Protein AF-A0AAD3DBN9-F1 (afdb_monomer)

Mean predicted aligned error: 10.02 Å

Secondary structure (DSSP, 8-state):
-HHHHHHHHHHHHHHHHHHHHHHHHHHHHHHTHHHHTT-HHHHHHHHHHHHHHHHHHHHHHHTTT--TTSTT---THHHHHHHHHHHHHHHHHHHHHHHT--STT----TTSS--

pLDDT: mean 80.44, std 13.39, range [48.56, 94.94]

Nearest PDB structures (foldseek):
  3mq1-assembly1_A  TM=5.884E-01  e=2.134E+00  Dermatophagoides pteronyssinus
  9had-assembly1_A  TM=4.163E-01  e=9.178E-01  Dermatophagoides farinae
  9had-assembly2_B  TM=4.309E-01  e=1.361E+00  Dermatophagoides farinae
  5yny-assembly1_A  TM=4.544E-01  e=2.673E+00  Dermatophagoides farinae

Foldseek 3Di:
DVVLVVLVVVLVVLLVVLVVLVVVVVVVCVVCPNQVPVNLVVSLVVLVVSLVVLLVSLVCLVPVSDPPVDPPDDSCVSVVSNVVSVVSNVSSVVSVVVVPPDPPPPCPPPPDPPD

Radius of gyration: 21.96 Å; Cα contacts (8 Å, |Δi|>4): 95; chains: 1; bounding box: 62×22×68 Å

Solvent-accessible surface area (backbone atoms only — not comparable to full-atom values): 6407 Å² total; per-residue (Å²): 116,70,65,56,52,52,45,50,50,52,35,49,50,53,51,49,53,51,52,50,51,52,51,51,50,53,51,51,34,54,71,43,59,68,64,21,68,90,42,37,70,59,37,23,55,49,22,58,52,52,12,56,55,34,29,51,52,11,50,40,37,59,56,84,46,45,56,79,89,38,90,89,65,79,66,60,62,17,58,53,33,30,53,52,13,52,52,33,37,54,51,17,52,53,33,49,58,64,69,66,55,71,90,78,84,71,80,73,78,93,73,81,89,81,127

Organism: NCBI:txid426638

Sequence (115 aa):
MGECLDEVNRYNAFVGVSVALTIVVILFARIRHNDFANDPVRGRMFYFIMGPIKILIGILLLTVLHPGDCAMFQGFYGYIAILIGIVWIRRGTRLTSVYNQPAEANTVPMSAEMA

Structure (mmCIF, N/CA/C/O backbone):
data_AF-A0AAD3DBN9-F1
#
_entry.id   AF-A0AAD3DBN9-F1
#
loop_
_atom_site.group_PDB
_atom_site.id
_atom_site.type_symbol
_atom_site.label_atom_id
_atom_site.label_alt_id
_atom_site.label_comp_id
_atom_site.label_asym_id
_atom_site.label_entity_id
_atom_site.label_seq_id
_atom_site.pdbx_PDB_ins_code
_atom_site.Cartn_x
_atom_site.Cartn_y
_atom_site.Cartn_z
_atom_site.occupancy
_atom_site.B_iso_or_equiv
_atom_site.auth_seq_id
_atom_site.auth_comp_id
_atom_site.auth_asym_id
_atom_site.auth_atom_id
_atom_site.pdbx_PDB_model_num
ATOM 1 N N . MET A 1 1 ? 19.180 0.774 -24.976 1.00 56.94 1 MET A N 1
ATOM 2 C CA . MET A 1 1 ? 19.114 -0.235 -23.888 1.00 56.94 1 MET A CA 1
ATOM 3 C C . MET A 1 1 ? 19.259 0.367 -22.490 1.00 56.94 1 MET A C 1
ATOM 5 O O . MET A 1 1 ? 18.641 -0.173 -21.587 1.00 56.94 1 MET A O 1
ATOM 9 N N . GLY A 1 2 ? 20.026 1.450 -22.285 1.00 65.94 2 GLY A N 1
ATOM 10 C CA . GLY A 1 2 ? 20.194 2.059 -20.952 1.00 65.94 2 GLY A CA 1
ATOM 11 C C . GLY A 1 2 ? 18.923 2.678 -20.348 1.00 65.94 2 GLY A C 1
ATOM 12 O O . GLY A 1 2 ? 18.715 2.554 -19.150 1.00 65.94 2 GLY A O 1
ATOM 13 N N . GLU A 1 3 ? 18.046 3.267 -21.167 1.00 73.56 3 GLU A N 1
ATOM 14 C CA . GLU A 1 3 ? 16.816 3.931 -20.691 1.00 73.56 3 GLU A CA 1
ATOM 15 C C . GLU A 1 3 ? 15.785 2.938 -20.133 1.00 73.56 3 GLU A C 1
ATOM 17 O O . GLU A 1 3 ? 15.301 3.125 -19.022 1.00 73.56 3 GLU A O 1
ATOM 22 N N . CYS A 1 4 ? 15.562 1.807 -20.813 1.00 78.12 4 CYS A N 1
ATOM 23 C CA . CYS A 1 4 ? 14.710 0.734 -20.282 1.00 78.12 4 CYS A CA 1
ATOM 24 C C . CYS A 1 4 ? 15.227 0.153 -18.959 1.00 78.12 4 CYS A C 1
ATOM 26 O O . CYS A 1 4 ? 14.442 -0.227 -18.094 1.00 78.12 4 CYS A O 1
ATOM 28 N N . LEU A 1 5 ? 16.550 0.072 -18.790 1.00 82.12 5 LEU A N 1
ATOM 29 C CA . LEU A 1 5 ? 17.158 -0.382 -17.540 1.00 82.12 5 LEU A CA 1
ATOM 30 C C . LEU A 1 5 ? 16.886 0.600 -16.394 1.00 82.12 5 LEU A C 1
ATOM 32 O O . LEU A 1 5 ? 16.572 0.152 -15.294 1.00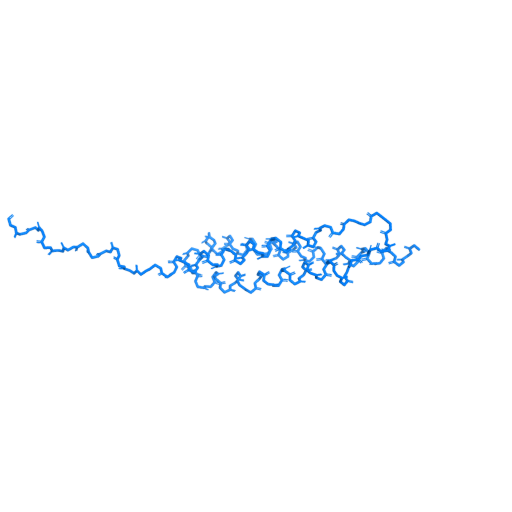 82.12 5 LEU A O 1
ATOM 36 N N . ASP A 1 6 ? 16.957 1.911 -16.644 1.00 84.75 6 ASP A N 1
ATOM 37 C CA . ASP A 1 6 ? 16.671 2.924 -15.621 1.00 84.75 6 ASP A CA 1
ATOM 38 C C . ASP A 1 6 ? 15.183 2.944 -15.233 1.00 84.75 6 ASP A C 1
ATOM 40 O O . ASP A 1 6 ? 14.852 2.953 -14.047 1.00 84.75 6 ASP A O 1
ATOM 44 N N . GLU A 1 7 ? 14.269 2.856 -16.203 1.00 82.81 7 GLU A N 1
ATOM 45 C CA . GLU A 1 7 ? 12.824 2.810 -15.936 1.00 82.81 7 GLU A CA 1
ATOM 46 C C . GLU A 1 7 ? 12.410 1.570 -15.138 1.00 82.81 7 GLU A C 1
ATOM 48 O O . GLU A 1 7 ? 11.692 1.676 -14.138 1.00 82.81 7 GLU A O 1
ATOM 53 N N . VAL A 1 8 ? 12.916 0.392 -15.517 1.00 84.31 8 VAL A N 1
ATOM 54 C CA . VAL A 1 8 ? 12.670 -0.853 -14.775 1.00 84.31 8 VAL A CA 1
ATOM 55 C C . VAL A 1 8 ? 13.269 -0.775 -13.370 1.00 84.31 8 VAL A C 1
ATOM 57 O O . VAL A 1 8 ? 12.645 -1.226 -12.407 1.00 84.31 8 VAL A O 1
ATOM 60 N N . ASN A 1 9 ? 14.451 -0.175 -13.212 1.00 87.06 9 ASN A N 1
ATOM 61 C CA . ASN A 1 9 ? 15.074 -0.029 -11.900 1.00 87.06 9 ASN A CA 1
ATOM 62 C C . ASN A 1 9 ? 14.283 0.932 -10.995 1.00 87.06 9 ASN A C 1
ATOM 64 O O . ASN A 1 9 ? 14.079 0.641 -9.814 1.00 87.06 9 ASN A O 1
ATOM 68 N N . ARG A 1 10 ? 13.749 2.028 -11.551 1.00 87.19 10 ARG A N 1
ATOM 69 C CA . ARG A 1 10 ? 12.822 2.924 -10.843 1.00 87.19 10 ARG A CA 1
ATOM 70 C C . ARG A 1 10 ? 11.551 2.192 -10.432 1.00 87.19 10 ARG A C 1
ATOM 72 O O . ARG A 1 10 ? 11.171 2.272 -9.265 1.00 87.19 10 ARG A O 1
ATOM 79 N N . TYR A 1 11 ? 10.928 1.436 -11.337 1.00 87.94 11 TYR A N 1
ATOM 80 C CA . TYR A 1 11 ? 9.767 0.615 -10.992 1.00 87.94 11 TYR A CA 1
ATOM 81 C C . TYR A 1 11 ? 10.082 -0.328 -9.825 1.00 87.94 11 TYR A C 1
ATOM 83 O O . TYR A 1 11 ? 9.376 -0.319 -8.816 1.00 87.94 11 TYR A O 1
ATOM 91 N N . ASN A 1 12 ? 11.186 -1.075 -9.910 1.00 87.06 12 ASN A N 1
ATOM 92 C CA . ASN A 1 12 ? 11.609 -2.017 -8.873 1.00 87.06 12 ASN A CA 1
ATOM 93 C C . ASN A 1 12 ? 11.887 -1.335 -7.528 1.00 87.06 12 ASN A C 1
ATOM 95 O O . ASN A 1 12 ? 11.536 -1.887 -6.484 1.00 87.06 12 ASN A O 1
ATOM 99 N N . ALA A 1 13 ? 12.449 -0.124 -7.525 1.00 90.19 13 ALA A N 1
ATOM 100 C CA . ALA A 1 13 ? 12.638 0.652 -6.304 1.00 90.19 13 ALA A CA 1
ATOM 101 C C . ALA A 1 13 ? 11.292 0.983 -5.633 1.00 90.19 13 ALA A C 1
ATOM 103 O O . ALA A 1 13 ? 11.125 0.761 -4.432 1.00 90.19 13 ALA A O 1
ATOM 104 N N . PHE A 1 14 ? 10.296 1.434 -6.403 1.00 89.38 14 PHE A N 1
ATOM 105 C CA . PHE A 1 14 ? 8.954 1.709 -5.878 1.00 89.38 14 PHE A CA 1
ATOM 106 C C . PHE A 1 14 ? 8.211 0.440 -5.447 1.00 89.38 14 PHE A C 1
ATOM 108 O O . PHE A 1 14 ? 7.504 0.457 -4.434 1.00 89.38 14 PHE A O 1
ATOM 115 N N . VAL A 1 15 ? 8.395 -0.680 -6.153 1.00 89.44 15 VAL A N 1
ATOM 116 C CA . VAL A 1 15 ? 7.927 -1.996 -5.696 1.00 89.44 15 VAL A CA 1
ATOM 117 C C . VAL A 1 15 ? 8.554 -2.331 -4.345 1.00 89.44 15 VAL A C 1
ATOM 119 O O . VAL A 1 15 ? 7.825 -2.675 -3.416 1.00 89.44 15 VAL A O 1
ATOM 122 N N . GLY A 1 16 ? 9.867 -2.150 -4.190 1.00 89.94 16 GLY A N 1
ATOM 123 C CA . GLY A 1 16 ? 10.586 -2.368 -2.934 1.00 89.94 16 GLY A CA 1
ATOM 124 C C . GLY A 1 16 ? 10.036 -1.526 -1.780 1.00 89.94 16 GLY A C 1
ATOM 125 O O . GLY A 1 16 ? 9.698 -2.070 -0.728 1.00 89.94 16 GLY A O 1
ATOM 126 N N . VAL A 1 17 ? 9.844 -0.219 -1.993 1.00 91.88 17 VAL A N 1
ATOM 127 C CA . VAL A 1 17 ? 9.217 0.688 -1.009 1.00 91.88 17 VAL A CA 1
ATOM 128 C C . VAL A 1 17 ? 7.806 0.223 -0.654 1.00 91.88 17 VAL A C 1
ATOM 130 O O . VAL A 1 17 ? 7.419 0.192 0.514 1.00 91.88 17 VAL A O 1
ATOM 133 N N . SER A 1 18 ? 7.033 -0.189 -1.656 1.00 91.88 18 SER A N 1
ATOM 134 C CA . SER A 1 18 ? 5.688 -0.708 -1.460 1.00 91.88 18 SER A CA 1
ATOM 135 C C . SER A 1 18 ? 5.707 -1.988 -0.612 1.00 91.88 18 SER A C 1
ATOM 137 O O . SER A 1 18 ? 4.939 -2.097 0.345 1.00 91.88 18 SER A O 1
ATOM 139 N N . VAL A 1 19 ? 6.589 -2.947 -0.893 1.00 92.38 19 VAL A N 1
ATOM 140 C CA . VAL A 1 19 ? 6.727 -4.175 -0.091 1.00 92.38 19 VAL A CA 1
ATOM 141 C C . VAL A 1 19 ? 7.140 -3.842 1.344 1.00 92.38 19 VAL A C 1
ATOM 143 O O . VAL A 1 19 ? 6.514 -4.336 2.283 1.00 92.38 19 VAL A O 1
ATOM 146 N N . ALA A 1 20 ? 8.117 -2.952 1.528 1.00 92.88 20 ALA A N 1
ATOM 147 C CA . ALA A 1 20 ? 8.550 -2.500 2.847 1.00 92.88 20 ALA A CA 1
ATOM 148 C C . ALA A 1 20 ? 7.389 -1.884 3.645 1.00 92.88 20 ALA A C 1
ATOM 150 O O . ALA A 1 20 ? 7.180 -2.246 4.802 1.00 92.88 20 ALA A O 1
ATOM 151 N N . LEU A 1 21 ? 6.563 -1.044 3.010 1.00 92.06 21 LEU A N 1
ATOM 152 C CA . LEU A 1 21 ? 5.353 -0.488 3.621 1.00 92.06 21 LEU A CA 1
ATOM 153 C C . LEU A 1 21 ? 4.397 -1.592 4.099 1.00 92.06 21 LEU A C 1
ATOM 155 O O . LEU A 1 21 ? 3.857 -1.506 5.200 1.00 92.06 21 LEU A O 1
ATOM 159 N N . THR A 1 22 ? 4.202 -2.648 3.301 1.00 92.69 22 THR A N 1
ATOM 160 C CA . THR A 1 22 ? 3.368 -3.794 3.699 1.00 92.69 22 THR A CA 1
ATOM 161 C C . THR A 1 22 ? 3.934 -4.494 4.932 1.00 92.69 22 THR A C 1
ATOM 163 O O . THR A 1 22 ? 3.181 -4.793 5.858 1.00 92.69 22 THR A O 1
ATOM 166 N N . ILE A 1 23 ? 5.246 -4.736 4.964 1.00 92.38 23 ILE A N 1
ATOM 167 C CA . ILE A 1 23 ? 5.913 -5.384 6.100 1.00 92.38 23 ILE A CA 1
ATOM 168 C C . ILE A 1 23 ? 5.758 -4.530 7.361 1.00 92.38 23 ILE A C 1
ATOM 170 O O . ILE A 1 23 ? 5.345 -5.049 8.396 1.00 92.38 23 ILE A O 1
ATOM 174 N N . VAL A 1 24 ? 6.010 -3.221 7.267 1.00 92.31 24 VAL A N 1
ATOM 175 C CA . VAL A 1 24 ? 5.863 -2.281 8.388 1.00 92.31 24 VAL A CA 1
ATOM 176 C C . VAL A 1 24 ? 4.435 -2.288 8.926 1.00 92.31 24 VAL A C 1
ATOM 178 O O . VAL A 1 24 ? 4.246 -2.381 10.136 1.00 92.31 24 VAL A O 1
ATOM 181 N N . VAL A 1 25 ? 3.425 -2.255 8.053 1.00 89.50 25 VAL A N 1
ATOM 182 C CA . VAL A 1 25 ? 2.013 -2.303 8.463 1.00 89.50 25 VAL A CA 1
ATOM 183 C C . VAL A 1 25 ? 1.680 -3.607 9.186 1.00 89.50 25 VAL A C 1
ATOM 185 O O . VAL A 1 25 ? 1.052 -3.571 10.241 1.00 89.50 25 VAL A O 1
ATOM 188 N N . ILE A 1 26 ? 2.129 -4.752 8.662 1.00 89.12 26 ILE A N 1
ATOM 189 C CA . ILE A 1 26 ? 1.891 -6.063 9.283 1.00 89.12 26 ILE A CA 1
ATOM 190 C C . ILE A 1 26 ? 2.579 -6.155 10.649 1.00 89.12 26 ILE A C 1
ATOM 192 O O . ILE A 1 26 ? 1.958 -6.601 11.615 1.00 89.12 26 ILE A O 1
ATOM 196 N N . LEU A 1 27 ? 3.844 -5.736 10.743 1.00 89.81 27 LEU A N 1
ATOM 197 C CA . LEU A 1 27 ? 4.589 -5.732 12.001 1.00 89.81 27 LEU A CA 1
ATOM 198 C C . LEU A 1 27 ? 3.928 -4.807 13.020 1.00 89.81 27 LEU A C 1
ATOM 200 O O . LEU A 1 27 ? 3.682 -5.226 14.148 1.00 89.81 27 LEU A O 1
ATOM 204 N N . PHE A 1 28 ? 3.569 -3.588 12.620 1.00 88.38 28 PHE A N 1
ATOM 205 C CA . PHE A 1 28 ? 2.921 -2.624 13.502 1.00 88.38 28 PHE A CA 1
ATOM 206 C C . PHE A 1 28 ? 1.569 -3.133 14.014 1.00 88.38 28 PHE A C 1
ATOM 208 O O . PHE A 1 28 ? 1.306 -3.067 15.214 1.00 88.38 28 PHE A O 1
ATOM 215 N N . ALA A 1 29 ? 0.742 -3.712 13.138 1.00 85.38 29 ALA A N 1
ATOM 216 C CA . ALA A 1 29 ? -0.542 -4.302 13.512 1.00 85.38 29 ALA A CA 1
ATOM 217 C C . ALA A 1 29 ? -0.392 -5.500 14.467 1.00 85.38 29 ALA A C 1
ATOM 219 O O . ALA A 1 29 ? -1.199 -5.668 15.383 1.00 85.38 29 ALA A O 1
ATOM 220 N N . ARG A 1 30 ? 0.653 -6.323 14.295 1.00 83.38 30 ARG A N 1
ATOM 221 C CA . ARG A 1 30 ? 0.952 -7.438 15.210 1.00 83.38 30 ARG A CA 1
ATOM 222 C C . ARG A 1 30 ? 1.464 -6.961 16.566 1.00 83.38 30 ARG A C 1
ATOM 224 O O . ARG A 1 30 ? 1.009 -7.470 17.586 1.00 83.38 30 ARG A O 1
ATOM 231 N N . ILE A 1 31 ? 2.375 -5.985 16.579 1.00 84.56 31 ILE A N 1
ATOM 232 C CA . ILE A 1 31 ? 2.933 -5.398 17.808 1.00 84.56 31 ILE A CA 1
ATOM 233 C C .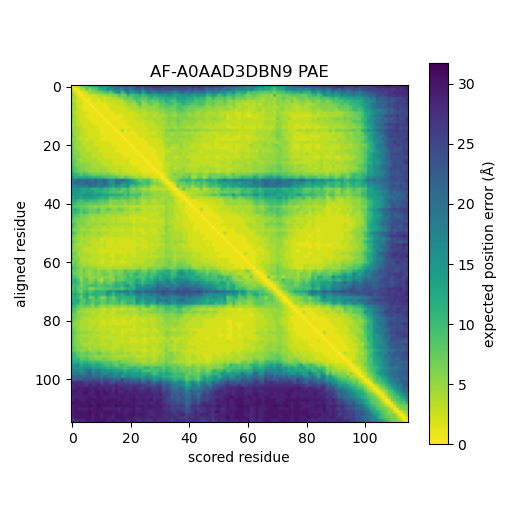 ILE A 1 31 ? 1.829 -4.703 18.616 1.00 84.56 31 ILE A C 1
ATOM 235 O O . ILE A 1 31 ? 1.801 -4.797 19.841 1.00 84.56 31 ILE A O 1
ATOM 239 N N . ARG A 1 32 ? 0.870 -4.050 17.949 1.00 77.50 32 ARG A N 1
ATOM 240 C CA . ARG A 1 32 ? -0.319 -3.454 18.576 1.00 77.50 32 ARG A CA 1
ATOM 241 C C . ARG A 1 32 ? -1.378 -4.508 18.925 1.00 77.50 32 ARG A C 1
ATOM 243 O O . ARG A 1 32 ? -2.496 -4.438 18.424 1.00 77.50 32 ARG A O 1
ATOM 250 N N . HIS A 1 33 ? -1.001 -5.452 19.797 1.00 64.19 33 HIS A N 1
ATOM 251 C CA . HIS A 1 33 ? -1.841 -6.495 20.406 1.00 64.19 33 HIS A CA 1
ATOM 252 C C . HIS A 1 33 ? -2.988 -6.961 19.498 1.00 64.19 33 HIS A C 1
ATOM 254 O O . HIS A 1 33 ? -4.148 -6.593 19.688 1.00 64.19 33 HIS A O 1
ATOM 260 N N . ASN A 1 34 ? -2.635 -7.800 18.523 1.00 69.12 34 ASN A N 1
ATOM 261 C CA . ASN A 1 34 ? -3.582 -8.549 17.703 1.00 69.12 34 ASN A CA 1
ATOM 262 C C . ASN A 1 34 ? -4.560 -7.662 16.908 1.00 69.12 34 ASN A C 1
ATOM 264 O O . ASN A 1 34 ? -5.776 -7.789 17.026 1.00 69.12 34 ASN A O 1
ATOM 268 N N . ASP A 1 35 ? -4.012 -6.781 16.066 1.00 70.19 35 ASP A N 1
ATOM 269 C CA . ASP A 1 35 ? -4.788 -5.974 15.117 1.00 70.19 35 ASP A CA 1
ATOM 270 C C . ASP A 1 35 ? -5.635 -4.870 15.785 1.00 70.19 35 ASP A C 1
ATOM 272 O O . ASP A 1 35 ? -6.757 -4.577 15.372 1.00 70.19 35 ASP A O 1
ATOM 276 N N . PHE A 1 36 ? -5.063 -4.219 16.807 1.00 79.06 36 PHE A N 1
ATOM 277 C CA . PHE A 1 36 ? -5.699 -3.147 17.581 1.00 79.06 36 PHE A CA 1
ATOM 278 C C . PHE A 1 36 ? -6.927 -3.595 18.386 1.00 79.06 36 PHE A C 1
ATOM 280 O O . PHE A 1 36 ? -7.833 -2.794 18.613 1.00 79.06 36 PHE A O 1
ATOM 287 N N . ALA A 1 37 ? -6.946 -4.841 18.871 1.00 74.88 37 ALA A N 1
ATOM 288 C CA . ALA A 1 37 ? -8.058 -5.381 19.660 1.00 74.88 37 ALA A CA 1
ATOM 289 C C . ALA A 1 37 ? -8.434 -4.501 20.872 1.00 74.88 37 ALA A C 1
ATOM 291 O O . ALA A 1 37 ? -9.610 -4.354 21.185 1.00 74.88 37 ALA A O 1
ATOM 292 N N . ASN A 1 38 ? -7.440 -3.867 21.504 1.00 77.38 38 ASN A N 1
ATOM 293 C CA . ASN A 1 38 ? -7.641 -2.993 22.665 1.00 77.38 38 ASN A CA 1
ATOM 294 C C . ASN A 1 38 ? -7.940 -1.525 22.297 1.00 77.38 38 ASN A C 1
ATOM 296 O O . ASN A 1 38 ? -8.394 -0.776 23.149 1.00 77.38 38 ASN A O 1
ATOM 300 N N . ASP A 1 39 ? -7.673 -1.106 21.053 1.00 81.50 39 ASP A N 1
ATOM 301 C CA . ASP A 1 39 ? -7.763 0.291 20.592 1.00 81.50 39 ASP A CA 1
ATOM 302 C C . ASP A 1 39 ? -8.368 0.360 19.161 1.00 81.50 39 ASP A C 1
ATOM 304 O O . ASP A 1 39 ? -7.720 0.837 18.215 1.00 81.50 39 ASP A O 1
ATOM 308 N N . PRO A 1 40 ? -9.623 -0.089 18.949 1.00 83.12 40 PRO A N 1
ATOM 309 C CA . PRO A 1 40 ? -10.208 -0.219 17.609 1.00 83.12 40 PRO A CA 1
ATOM 310 C C . PRO A 1 40 ? -10.316 1.120 16.863 1.00 83.12 40 PRO A C 1
ATOM 312 O O . PRO A 1 40 ? -10.209 1.160 15.636 1.00 83.12 40 PRO A O 1
ATOM 315 N N . VAL A 1 41 ? -10.458 2.240 17.584 1.00 84.44 41 VAL A N 1
ATOM 316 C CA . VAL A 1 41 ? -10.528 3.595 17.006 1.00 84.44 41 VAL A CA 1
ATOM 317 C C . VAL A 1 41 ? -9.217 3.981 16.315 1.00 84.44 41 VAL A C 1
ATOM 319 O O . VAL A 1 41 ? -9.234 4.500 15.194 1.00 84.44 41 VAL A O 1
ATOM 322 N N . ARG A 1 42 ? -8.074 3.693 16.952 1.00 85.00 42 ARG A N 1
ATOM 323 C CA . ARG A 1 42 ? -6.749 3.950 16.368 1.00 85.00 42 ARG A CA 1
ATOM 324 C C . ARG A 1 42 ? -6.472 3.010 15.203 1.00 85.00 42 ARG A C 1
ATOM 326 O O . ARG A 1 42 ? -5.985 3.471 14.174 1.00 85.00 42 ARG A O 1
ATOM 333 N N . GLY A 1 43 ? -6.831 1.731 15.337 1.00 85.38 43 GLY A N 1
ATOM 334 C CA . GLY A 1 43 ? -6.701 0.756 14.252 1.00 85.38 43 GLY A CA 1
ATOM 335 C C . GLY A 1 43 ? -7.500 1.156 13.014 1.00 85.38 43 GLY A C 1
ATOM 336 O O . GLY A 1 43 ? -6.982 1.123 11.899 1.00 85.38 43 GLY A O 1
ATOM 337 N N . ARG A 1 44 ? -8.730 1.644 13.208 1.00 86.62 44 ARG A N 1
ATOM 338 C CA . ARG A 1 44 ? -9.566 2.195 12.137 1.00 86.62 44 ARG A CA 1
ATOM 339 C C . ARG A 1 44 ? -8.873 3.347 11.408 1.00 86.62 44 ARG A C 1
ATOM 341 O O . ARG A 1 44 ? -8.742 3.284 10.189 1.00 86.62 44 ARG A O 1
ATOM 348 N N . MET A 1 45 ? -8.435 4.382 12.131 1.00 88.25 45 MET A N 1
ATOM 349 C CA . MET A 1 45 ? -7.741 5.528 11.524 1.00 88.25 45 MET A CA 1
ATOM 350 C C . MET A 1 45 ? -6.487 5.090 10.767 1.00 88.25 45 MET A C 1
ATOM 352 O O . MET A 1 45 ? -6.279 5.502 9.630 1.00 88.25 45 MET A O 1
ATOM 356 N N . PHE A 1 46 ? -5.692 4.205 11.365 1.00 91.00 46 PHE A N 1
ATOM 357 C CA . PHE A 1 46 ? -4.485 3.671 10.748 1.00 91.00 46 PHE A CA 1
ATOM 358 C C . PHE A 1 46 ? -4.781 2.979 9.411 1.00 91.00 46 PHE A C 1
ATOM 360 O O . PHE A 1 46 ? -4.185 3.327 8.393 1.00 91.00 46 PHE A O 1
ATOM 367 N N . TYR A 1 47 ? -5.748 2.061 9.374 1.00 91.88 47 TYR A N 1
ATOM 368 C CA . TYR A 1 47 ? -6.103 1.348 8.146 1.00 91.88 47 TYR A CA 1
ATOM 369 C C . TYR A 1 47 ? -6.742 2.243 7.076 1.00 91.88 47 TYR A C 1
ATOM 371 O O . TYR A 1 47 ? -6.476 2.047 5.889 1.00 91.88 47 TYR A O 1
ATOM 379 N N . PHE A 1 48 ? -7.530 3.248 7.472 1.00 90.88 48 PHE A N 1
ATOM 380 C CA . PHE A 1 48 ? -8.100 4.223 6.535 1.00 90.88 48 PHE A CA 1
ATOM 381 C C . PHE A 1 48 ? -7.082 5.208 5.968 1.00 90.88 48 PHE A C 1
ATOM 383 O O . PHE A 1 48 ? -7.330 5.749 4.899 1.00 90.88 48 PHE A O 1
ATOM 390 N N . ILE A 1 49 ? -5.952 5.436 6.636 1.00 92.62 49 ILE A N 1
ATOM 391 C CA . ILE A 1 49 ? -4.862 6.255 6.091 1.00 92.62 49 ILE A CA 1
ATOM 392 C C . ILE A 1 49 ? -3.952 5.390 5.212 1.00 92.62 49 ILE A C 1
ATOM 394 O O . ILE A 1 49 ? -3.674 5.735 4.064 1.00 92.62 49 ILE A O 1
ATOM 398 N N . MET A 1 50 ? -3.527 4.226 5.712 1.00 92.81 50 MET A N 1
ATOM 399 C CA . MET A 1 50 ? -2.567 3.367 5.010 1.00 92.81 50 MET A CA 1
ATOM 400 C C . MET A 1 50 ? -3.164 2.694 3.768 1.00 92.81 50 MET A C 1
ATOM 402 O O . MET A 1 50 ? -2.459 2.504 2.778 1.00 92.81 50 MET A O 1
ATOM 406 N N . GLY A 1 51 ? -4.454 2.344 3.790 1.00 92.12 51 GLY A N 1
ATOM 4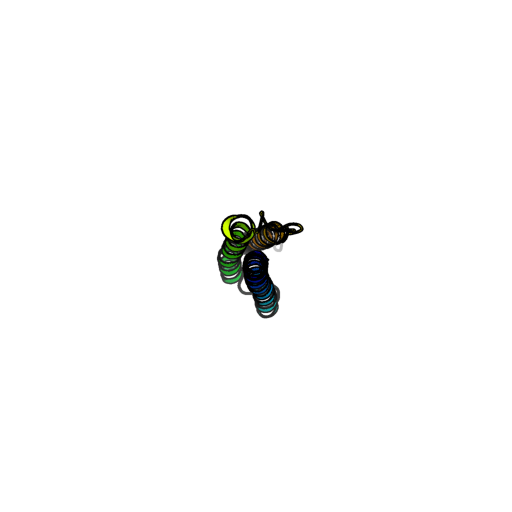07 C CA . GLY A 1 51 ? -5.156 1.720 2.664 1.00 92.12 51 GLY A CA 1
ATOM 408 C C . GLY A 1 51 ? -5.129 2.570 1.386 1.00 92.12 51 GLY A C 1
ATOM 409 O O . GLY A 1 51 ? -4.589 2.111 0.379 1.00 92.12 51 GLY A O 1
ATOM 410 N N . PRO A 1 52 ? -5.637 3.816 1.409 1.00 94.94 52 PRO A N 1
ATOM 411 C CA . PRO A 1 52 ? -5.580 4.730 0.270 1.00 94.94 52 PRO A CA 1
ATOM 412 C C . PRO A 1 52 ? -4.159 5.025 -0.205 1.00 94.94 52 PRO A C 1
ATOM 414 O O . PRO A 1 52 ? -3.923 5.004 -1.408 1.00 94.94 52 PRO A O 1
ATOM 417 N N . ILE A 1 53 ? -3.194 5.216 0.706 1.00 94.44 53 ILE A N 1
ATOM 418 C CA . ILE A 1 53 ? -1.779 5.400 0.334 1.00 94.44 53 ILE A CA 1
ATOM 419 C C . ILE A 1 53 ? -1.293 4.214 -0.506 1.00 94.44 53 ILE A C 1
ATOM 421 O O . ILE A 1 53 ? -0.671 4.391 -1.552 1.00 94.44 53 ILE A O 1
ATOM 425 N N . LYS A 1 54 ? -1.621 2.989 -0.087 1.00 93.94 54 LYS A N 1
ATOM 426 C CA . LYS A 1 54 ? -1.246 1.771 -0.806 1.00 93.94 54 LYS A CA 1
ATOM 427 C C . LYS A 1 54 ? -1.906 1.672 -2.185 1.00 93.94 54 LYS A C 1
ATOM 429 O O . LYS A 1 54 ? -1.243 1.274 -3.141 1.00 93.94 54 LYS A O 1
ATOM 434 N N . ILE A 1 55 ? -3.177 2.063 -2.292 1.00 93.38 55 ILE A N 1
ATOM 435 C CA . ILE A 1 55 ? -3.907 2.121 -3.568 1.00 93.38 55 ILE A CA 1
ATOM 436 C C . ILE A 1 55 ? -3.265 3.148 -4.504 1.00 93.38 55 ILE A C 1
ATOM 438 O O . ILE A 1 55 ? -3.012 2.823 -5.659 1.00 93.38 55 ILE A O 1
ATOM 442 N N . LEU A 1 56 ? -2.943 4.347 -4.008 1.00 94.19 56 LEU A N 1
ATOM 443 C CA . LEU A 1 56 ? -2.281 5.394 -4.790 1.00 94.19 56 LEU A CA 1
ATOM 444 C C . LEU A 1 56 ? -0.922 4.930 -5.321 1.00 94.19 56 LEU A C 1
ATOM 446 O O . LEU A 1 56 ? -0.633 5.129 -6.496 1.00 94.19 56 LEU A O 1
ATOM 450 N N . ILE A 1 57 ? -0.123 4.242 -4.498 1.00 92.56 57 ILE A N 1
ATOM 451 C CA . ILE A 1 57 ? 1.136 3.623 -4.946 1.00 92.56 57 ILE A CA 1
ATOM 452 C C . ILE A 1 57 ? 0.870 2.588 -6.049 1.00 92.56 57 ILE A C 1
ATOM 454 O O . ILE A 1 57 ? 1.589 2.549 -7.042 1.00 92.56 57 ILE A O 1
ATOM 458 N N . GLY A 1 58 ? -0.168 1.760 -5.904 1.00 90.81 58 GLY A N 1
ATOM 459 C CA . GLY A 1 58 ? -0.558 0.791 -6.929 1.00 90.81 58 GLY A CA 1
ATOM 460 C C . GLY A 1 58 ? -0.960 1.443 -8.256 1.00 90.81 58 GLY A C 1
ATOM 461 O O . GLY A 1 58 ? -0.499 1.005 -9.305 1.00 90.81 58 GLY A O 1
ATOM 462 N N . ILE A 1 59 ? -1.745 2.525 -8.217 1.00 91.69 59 ILE A N 1
ATOM 463 C CA . ILE A 1 59 ? -2.111 3.311 -9.407 1.00 91.69 59 ILE A CA 1
ATOM 464 C C . ILE A 1 59 ? -0.863 3.932 -10.041 1.00 91.69 59 ILE A C 1
ATOM 466 O O . ILE A 1 59 ? -0.701 3.862 -11.258 1.00 91.69 59 ILE A 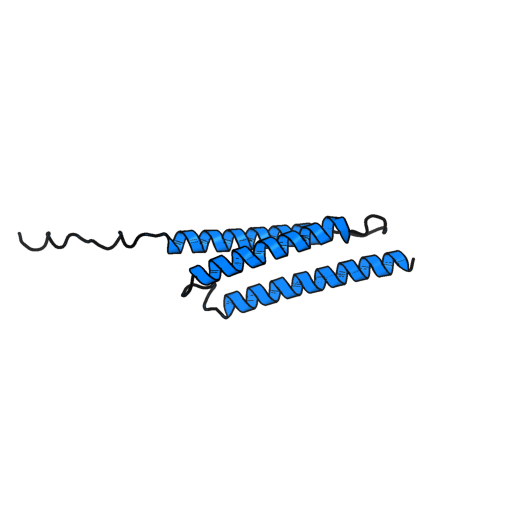O 1
ATOM 470 N N . LEU A 1 60 ? 0.046 4.484 -9.233 1.00 89.06 60 LEU A N 1
ATOM 471 C CA . LEU A 1 60 ? 1.300 5.074 -9.707 1.00 89.06 60 LEU A CA 1
ATOM 472 C C . LEU A 1 60 ? 2.163 4.048 -10.460 1.00 89.06 60 LEU A C 1
ATOM 474 O O . LEU A 1 60 ? 2.720 4.361 -11.509 1.00 89.06 60 LEU A O 1
ATOM 478 N N . LEU A 1 61 ? 2.217 2.810 -9.961 1.00 87.69 61 LEU A N 1
ATOM 479 C CA . LEU A 1 61 ? 2.927 1.689 -10.586 1.00 87.69 61 LEU A CA 1
ATOM 480 C C . LEU A 1 61 ? 2.277 1.197 -11.890 1.00 87.69 61 LEU A C 1
ATOM 482 O O . LEU A 1 61 ? 2.969 0.637 -12.735 1.00 87.69 61 LEU A O 1
ATOM 486 N N . LEU A 1 62 ? 0.964 1.378 -12.059 1.00 86.88 62 LEU A N 1
ATOM 487 C CA . LEU A 1 62 ? 0.252 1.011 -13.291 1.00 86.88 62 LEU A CA 1
ATOM 488 C C . LEU A 1 62 ? 0.253 2.116 -14.351 1.00 86.88 62 LEU A C 1
ATOM 490 O O . LEU A 1 62 ? -0.018 1.825 -15.509 1.00 86.88 62 LEU A O 1
ATOM 494 N N . THR A 1 63 ? 0.507 3.366 -13.962 1.00 85.56 63 THR A N 1
ATOM 495 C CA . THR A 1 63 ? 0.357 4.532 -14.844 1.00 85.56 63 THR A CA 1
ATOM 496 C C . THR A 1 63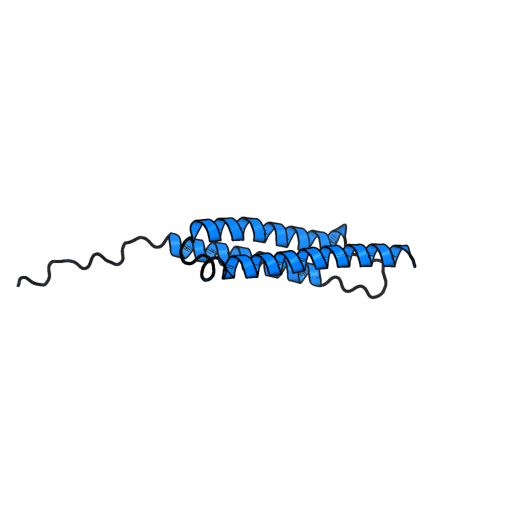 ? 1.700 5.194 -15.120 1.00 85.56 63 THR A C 1
ATOM 498 O O . THR A 1 63 ? 2.275 5.000 -16.182 1.00 85.56 63 THR A O 1
ATOM 501 N N . VAL A 1 64 ? 2.218 5.953 -14.155 1.00 79.38 64 VAL A N 1
ATOM 502 C CA . VAL A 1 64 ? 3.397 6.815 -14.325 1.00 79.38 64 VAL A CA 1
ATOM 503 C C . VAL A 1 64 ? 4.693 6.014 -14.404 1.00 79.38 64 VAL A C 1
ATOM 505 O O . VAL A 1 64 ? 5.604 6.389 -15.130 1.00 79.38 64 VAL A O 1
ATOM 508 N N . LEU A 1 65 ? 4.793 4.926 -13.641 1.00 78.12 65 LEU A N 1
ATOM 509 C CA . LEU A 1 65 ? 6.015 4.126 -13.534 1.00 78.12 65 LEU A CA 1
ATOM 510 C C . LEU A 1 65 ? 5.959 2.846 -14.369 1.00 78.12 65 LEU A C 1
ATOM 512 O O . LEU A 1 65 ? 6.750 1.947 -14.116 1.00 78.12 65 LEU A O 1
ATOM 516 N N . HIS A 1 66 ? 5.009 2.716 -15.294 1.00 78.25 66 HIS A N 1
ATOM 517 C CA . HIS A 1 66 ? 4.843 1.501 -16.083 1.00 78.25 66 HIS A CA 1
ATOM 518 C C . HIS A 1 66 ? 5.734 1.546 -17.339 1.00 78.25 66 HIS A C 1
ATOM 520 O O . HIS A 1 66 ? 5.383 2.266 -18.273 1.00 78.25 66 HIS A O 1
ATOM 526 N N . PRO A 1 67 ? 6.850 0.790 -17.413 1.00 77.81 67 PRO A N 1
ATOM 527 C CA . PRO A 1 67 ? 7.683 0.710 -18.614 1.00 77.81 67 PRO A CA 1
ATOM 528 C C . PRO A 1 67 ? 7.010 -0.168 -19.680 1.00 77.81 67 PRO A C 1
ATOM 530 O O . PRO A 1 67 ? 7.443 -1.287 -19.962 1.00 77.81 67 PRO A O 1
ATOM 533 N N . GLY A 1 68 ? 5.906 0.328 -20.243 1.00 69.75 68 GLY A N 1
ATOM 534 C CA . GLY A 1 68 ? 5.116 -0.371 -21.262 1.00 69.75 68 GLY A CA 1
ATOM 535 C C . GLY A 1 68 ? 5.871 -0.581 -22.576 1.00 69.75 68 GLY A C 1
ATOM 536 O O . GLY A 1 68 ? 5.611 -1.553 -23.281 1.00 69.75 68 GLY A O 1
ATOM 537 N N . ASP A 1 69 ? 6.850 0.279 -22.861 1.00 74.19 69 ASP A N 1
ATOM 538 C CA . ASP A 1 69 ? 7.656 0.238 -24.085 1.00 74.19 69 ASP A CA 1
ATOM 539 C C . ASP A 1 69 ? 8.867 -0.710 -23.982 1.00 74.19 69 ASP A C 1
ATOM 541 O O . ASP A 1 69 ? 9.543 -0.990 -24.976 1.00 74.19 69 ASP A O 1
ATOM 545 N N . CYS A 1 70 ? 9.140 -1.261 -22.794 1.00 75.81 70 CYS A N 1
ATOM 546 C CA . CYS A 1 70 ? 10.229 -2.207 -22.585 1.00 75.81 70 CYS A CA 1
ATOM 547 C C . CYS A 1 70 ? 9.738 -3.649 -22.773 1.00 75.81 70 CYS A C 1
ATOM 549 O O . CYS A 1 70 ? 8.927 -4.173 -22.006 1.00 75.81 70 CYS A O 1
ATOM 551 N N . ALA A 1 71 ? 10.259 -4.320 -23.805 1.00 59.97 71 ALA A N 1
ATOM 552 C CA . ALA A 1 71 ? 9.902 -5.700 -24.123 1.00 59.97 71 ALA A CA 1
ATOM 553 C C . ALA A 1 71 ? 10.111 -6.636 -22.911 1.00 59.97 71 ALA A C 1
ATOM 555 O O . ALA A 1 71 ?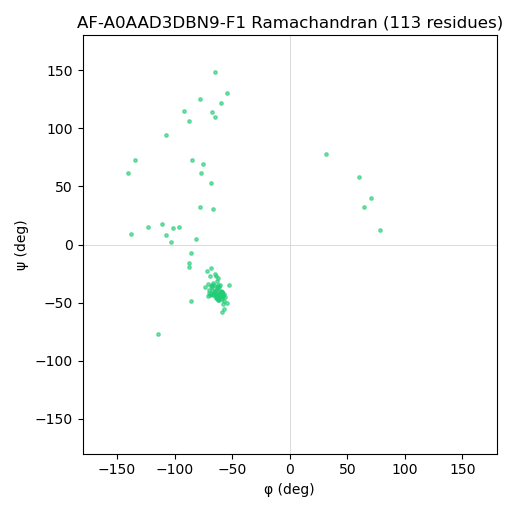 11.186 -6.652 -22.315 1.00 59.97 71 ALA A O 1
ATOM 556 N N . MET A 1 72 ? 9.088 -7.444 -22.592 1.00 64.56 72 MET A N 1
ATOM 557 C CA . MET A 1 72 ? 9.007 -8.409 -21.472 1.00 64.56 72 MET A CA 1
ATOM 558 C C . MET A 1 72 ? 8.711 -7.858 -20.065 1.00 64.56 72 MET A C 1
ATOM 560 O O . MET A 1 72 ? 8.802 -8.610 -19.092 1.00 64.56 72 MET A O 1
ATOM 564 N N . PHE A 1 73 ? 8.288 -6.604 -19.910 1.00 67.31 73 PHE A N 1
ATOM 565 C CA . PHE A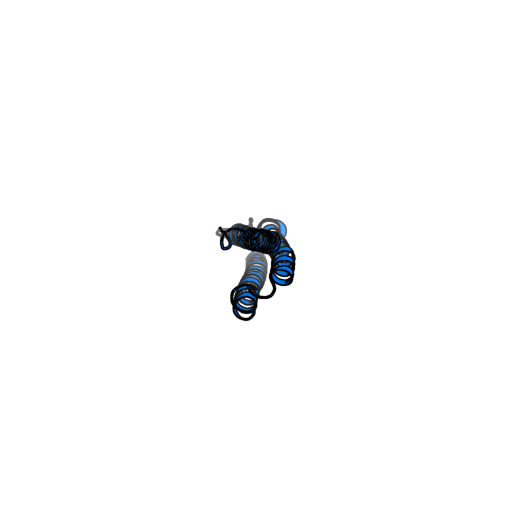 1 73 ? 7.886 -6.116 -18.591 1.00 67.31 73 PHE A CA 1
ATOM 566 C C . PHE A 1 73 ? 6.478 -6.585 -18.177 1.00 67.31 73 PHE A C 1
ATOM 568 O O . PHE A 1 73 ? 5.489 -6.343 -18.867 1.00 67.31 73 PHE A O 1
ATOM 575 N N . GLN A 1 74 ? 6.363 -7.231 -17.012 1.00 68.31 74 GLN A N 1
ATOM 576 C CA . GLN A 1 74 ? 5.078 -7.617 -16.422 1.00 68.31 74 GLN A CA 1
ATOM 577 C C . GLN A 1 74 ? 4.750 -6.737 -15.207 1.00 68.31 74 GLN A C 1
ATOM 579 O O . GLN A 1 74 ? 5.128 -7.031 -14.076 1.00 68.31 74 GLN A O 1
ATOM 584 N N . GLY A 1 75 ? 3.986 -5.666 -15.427 1.00 73.19 75 GLY A N 1
ATOM 585 C CA . GLY A 1 75 ? 3.604 -4.695 -14.393 1.00 73.19 75 GLY A CA 1
ATOM 586 C C . GLY A 1 75 ? 2.471 -5.126 -13.451 1.00 73.19 75 GLY A C 1
ATOM 587 O O . GLY A 1 75 ? 1.692 -4.280 -13.013 1.00 73.19 75 GLY A O 1
ATOM 588 N N . PHE A 1 76 ? 2.331 -6.416 -13.130 1.00 82.88 76 PHE A N 1
ATOM 589 C CA . PHE A 1 76 ? 1.175 -6.926 -12.371 1.00 82.88 76 PHE A CA 1
ATOM 590 C C . PHE A 1 76 ? 1.136 -6.461 -10.905 1.00 82.88 76 PHE A C 1
ATOM 592 O O . PHE A 1 76 ? 0.078 -6.477 -10.270 1.00 82.88 76 PHE A O 1
ATOM 599 N N . TYR A 1 77 ? 2.274 -6.037 -10.348 1.00 86.31 77 TYR A N 1
ATOM 600 C CA . TYR A 1 77 ? 2.377 -5.694 -8.930 1.00 86.31 77 TYR A CA 1
ATOM 601 C C . TYR A 1 77 ? 1.503 -4.490 -8.542 1.00 86.31 77 TYR A C 1
ATOM 603 O O . TYR A 1 77 ? 1.017 -4.419 -7.412 1.00 86.31 77 TYR A O 1
ATOM 611 N N . GLY A 1 78 ? 1.214 -3.583 -9.479 1.00 87.12 78 GLY A N 1
ATOM 612 C CA . GLY A 1 78 ? 0.287 -2.479 -9.234 1.00 87.12 78 GLY A CA 1
ATOM 613 C C . GLY A 1 78 ? -1.119 -2.958 -8.840 1.00 87.12 78 GLY A C 1
ATOM 614 O O . GLY A 1 78 ? -1.686 -2.458 -7.867 1.00 87.12 78 GLY A O 1
ATOM 615 N N . TYR A 1 79 ? -1.635 -4.011 -9.488 1.00 91.19 79 TYR A N 1
ATOM 616 C CA . TYR A 1 79 ? -2.908 -4.636 -9.106 1.00 91.19 79 TYR A CA 1
ATOM 617 C C . TYR A 1 79 ? -2.843 -5.271 -7.714 1.00 91.19 79 TYR A C 1
ATOM 619 O O . TYR A 1 79 ? -3.758 -5.095 -6.910 1.00 91.19 79 TYR A O 1
ATOM 627 N N . ILE A 1 80 ? -1.744 -5.963 -7.393 1.00 92.38 80 ILE A N 1
ATOM 628 C CA . ILE A 1 80 ? -1.535 -6.563 -6.066 1.00 92.38 80 ILE A CA 1
ATOM 629 C C . ILE A 1 80 ? -1.550 -5.479 -4.981 1.00 92.38 80 ILE A C 1
ATOM 631 O O . ILE A 1 80 ? -2.212 -5.640 -3.955 1.00 92.38 80 ILE A O 1
ATOM 635 N N . ALA A 1 81 ? -0.865 -4.356 -5.206 1.00 92.94 81 ALA A N 1
ATOM 636 C CA . ALA A 1 81 ? -0.842 -3.241 -4.265 1.00 92.94 81 ALA A CA 1
ATOM 637 C C . ALA A 1 81 ? -2.247 -2.659 -4.025 1.00 92.94 8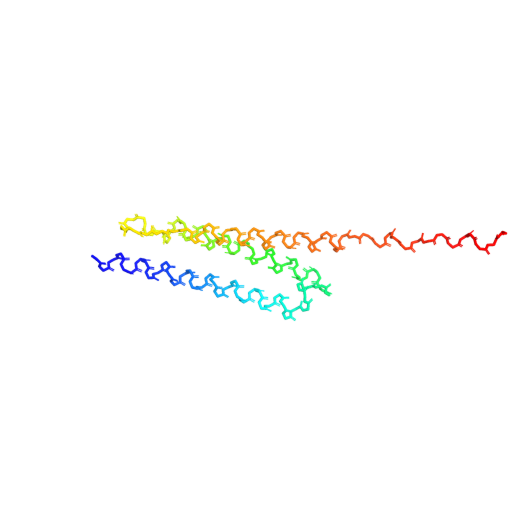1 ALA A C 1
ATOM 639 O O . ALA A 1 81 ? -2.615 -2.429 -2.871 1.00 92.94 81 ALA A O 1
ATOM 640 N N . ILE A 1 82 ? -3.056 -2.503 -5.080 1.00 92.81 82 ILE A N 1
ATOM 641 C CA . ILE A 1 82 ? -4.452 -2.049 -4.967 1.00 92.81 82 ILE A CA 1
ATOM 642 C C . ILE A 1 82 ? -5.282 -3.040 -4.142 1.00 92.81 82 ILE A C 1
ATOM 644 O O . ILE A 1 82 ? -5.966 -2.630 -3.204 1.00 92.81 82 ILE A O 1
ATOM 648 N N . LEU A 1 83 ? -5.187 -4.343 -4.430 1.00 94.62 83 LEU A N 1
ATOM 649 C CA . LEU A 1 83 ? -5.911 -5.377 -3.684 1.00 94.62 83 LEU A CA 1
ATOM 650 C C . LEU A 1 83 ? -5.537 -5.376 -2.195 1.00 94.62 83 LEU A C 1
ATOM 652 O O . LEU A 1 83 ? -6.423 -5.436 -1.341 1.00 94.62 83 LEU A O 1
ATOM 656 N N . ILE A 1 84 ? -4.248 -5.240 -1.866 1.00 93.44 84 ILE A N 1
ATOM 657 C CA . ILE A 1 84 ? -3.782 -5.120 -0.475 1.00 93.44 84 ILE A CA 1
ATOM 658 C C . ILE A 1 84 ? -4.382 -3.875 0.194 1.00 93.44 84 ILE A C 1
ATOM 660 O O . ILE A 1 84 ? -4.882 -3.964 1.316 1.00 93.44 84 ILE A O 1
ATOM 664 N N . GLY A 1 85 ? -4.379 -2.729 -0.492 1.00 92.06 85 GLY A N 1
ATOM 665 C CA . GLY A 1 85 ? -4.971 -1.497 0.028 1.00 92.06 85 GLY A CA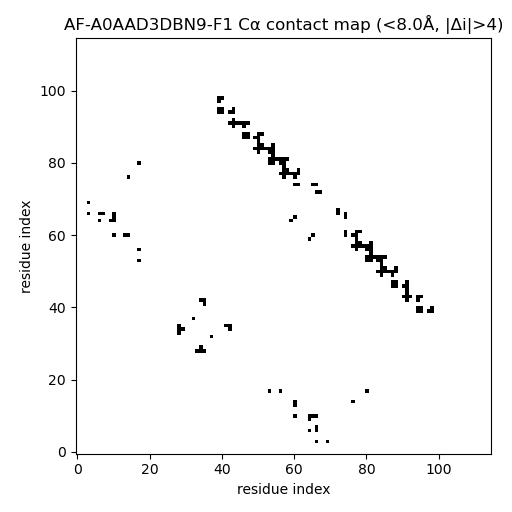 1
ATOM 666 C C . GLY A 1 85 ? -6.476 -1.621 0.294 1.00 92.06 85 GLY A C 1
ATOM 667 O O . GLY A 1 85 ? -6.953 -1.191 1.345 1.00 92.06 85 GLY A O 1
ATOM 668 N N . ILE A 1 86 ? -7.218 -2.300 -0.587 1.00 94.75 86 ILE A N 1
ATOM 669 C CA . ILE A 1 86 ? -8.642 -2.610 -0.377 1.00 94.75 86 ILE A CA 1
ATOM 670 C C . ILE A 1 86 ? -8.826 -3.510 0.851 1.00 94.75 86 ILE A C 1
ATOM 672 O O . ILE A 1 86 ? -9.707 -3.254 1.674 1.00 94.75 86 ILE A O 1
ATOM 676 N N . VAL A 1 87 ? -7.994 -4.544 1.016 1.00 94.06 87 VAL A N 1
ATOM 677 C CA . VAL A 1 87 ? -8.038 -5.420 2.199 1.00 94.06 87 VAL A CA 1
ATOM 678 C C . VAL A 1 87 ? -7.828 -4.616 3.484 1.00 94.06 87 VAL A C 1
ATOM 680 O O . VAL A 1 87 ? -8.536 -4.847 4.464 1.00 94.06 87 VAL A O 1
ATOM 683 N N . TRP A 1 88 ? -6.914 -3.646 3.490 1.00 92.75 88 TRP A N 1
ATOM 684 C CA . TRP A 1 88 ? -6.689 -2.763 4.638 1.00 92.75 88 TRP A CA 1
ATOM 685 C C . TRP A 1 88 ? -7.915 -1.905 4.959 1.00 92.75 88 TRP A C 1
ATOM 687 O O . TRP A 1 88 ? -8.355 -1.886 6.106 1.00 92.75 88 TRP A O 1
ATOM 697 N N . ILE A 1 89 ? -8.549 -1.295 3.956 1.00 92.75 89 ILE A N 1
ATOM 698 C CA . ILE A 1 89 ? -9.800 -0.542 4.152 1.00 92.75 89 ILE A CA 1
ATOM 699 C C . ILE A 1 89 ? -10.907 -1.456 4.709 1.00 92.75 89 ILE A C 1
ATOM 701 O O . ILE A 1 89 ? -11.609 -1.093 5.657 1.00 92.75 89 ILE A O 1
ATOM 705 N N . ARG A 1 90 ? -11.032 -2.688 4.194 1.00 91.88 90 ARG A N 1
ATOM 706 C CA . ARG A 1 90 ? -11.985 -3.683 4.722 1.00 91.88 90 ARG A CA 1
ATOM 707 C C . ARG A 1 90 ? -11.691 -4.064 6.178 1.00 91.88 90 ARG A C 1
ATOM 709 O O . ARG A 1 90 ? -12.623 -4.256 6.953 1.00 91.88 90 ARG A O 1
ATOM 716 N N . ARG A 1 91 ? -10.424 -4.120 6.598 1.00 88.19 91 ARG A N 1
ATOM 717 C CA . ARG A 1 91 ? -10.079 -4.306 8.021 1.00 88.19 91 ARG A CA 1
ATOM 718 C C . ARG A 1 91 ? -10.497 -3.108 8.875 1.00 88.19 91 ARG A C 1
ATOM 720 O O . ARG A 1 91 ? -11.105 -3.305 9.924 1.00 88.19 91 ARG A O 1
ATOM 727 N N . GLY A 1 92 ? -10.259 -1.883 8.405 1.00 86.94 92 GLY A N 1
ATOM 728 C CA . GLY A 1 92 ? -10.691 -0.659 9.093 1.00 86.94 92 GLY A CA 1
ATOM 729 C C . GLY A 1 92 ? -12.213 -0.569 9.277 1.00 86.94 92 GLY A C 1
ATOM 730 O O . GLY A 1 92 ? -12.698 -0.222 10.357 1.00 86.94 92 GLY A O 1
ATOM 731 N N . THR A 1 93 ? -12.988 -0.952 8.258 1.00 87.50 93 THR A N 1
ATOM 732 C CA . THR A 1 93 ? -14.461 -1.013 8.356 1.00 87.50 93 THR A CA 1
ATOM 733 C C . THR A 1 93 ? -14.931 -2.073 9.356 1.00 87.50 93 THR A C 1
ATOM 735 O O . THR A 1 93 ? -15.796 -1.778 10.178 1.00 87.50 93 THR A O 1
ATOM 738 N N . ARG A 1 94 ? -14.311 -3.262 9.389 1.00 86.44 94 ARG A N 1
ATOM 739 C CA . ARG A 1 94 ? -14.624 -4.299 10.390 1.00 86.44 94 ARG A CA 1
ATOM 740 C C . ARG A 1 94 ? -14.371 -3.826 11.827 1.00 86.44 94 ARG A C 1
ATOM 742 O O . ARG A 1 94 ? -15.198 -4.062 12.703 1.00 86.44 94 ARG A O 1
ATOM 749 N N . LEU A 1 95 ? -13.269 -3.117 12.073 1.00 83.00 95 LEU A N 1
ATOM 750 C CA . LEU A 1 95 ? -13.000 -2.519 13.390 1.00 83.00 95 LEU A CA 1
ATOM 751 C C . LEU A 1 95 ? -14.055 -1.468 13.774 1.00 83.00 95 LEU A C 1
ATOM 753 O O . LEU A 1 95 ? -14.399 -1.335 14.945 1.00 83.00 95 LEU A O 1
ATOM 757 N N . THR A 1 96 ? -14.623 -0.768 12.786 1.00 78.44 96 THR A N 1
ATOM 758 C CA . THR A 1 96 ? -15.712 0.199 13.005 1.00 78.44 96 THR A CA 1
ATOM 759 C C . THR A 1 96 ? -16.995 -0.485 13.474 1.00 78.44 96 THR A C 1
ATOM 761 O O . THR A 1 96 ? -17.637 0.006 14.397 1.00 78.44 96 THR A O 1
ATOM 764 N N . SER A 1 97 ? -17.355 -1.631 12.885 1.00 74.19 97 SER A N 1
ATOM 765 C CA . SER A 1 97 ? -18.554 -2.371 13.301 1.00 74.19 97 SER A CA 1
ATOM 766 C C . SER A 1 97 ? -18.454 -2.942 14.715 1.00 74.19 97 SER A C 1
ATOM 768 O O . SER A 1 97 ? -19.464 -2.982 15.403 1.00 74.19 97 SER A O 1
ATOM 770 N N . VAL A 1 98 ? -17.256 -3.337 15.168 1.00 68.94 98 VAL A N 1
ATOM 771 C CA . VAL A 1 98 ? -17.054 -3.823 16.547 1.00 68.94 98 VAL A CA 1
ATOM 772 C C . VAL A 1 98 ? -17.196 -2.681 17.554 1.00 68.94 98 VAL A C 1
ATOM 774 O O . VAL A 1 98 ? -17.806 -2.859 18.599 1.00 68.94 98 VAL A O 1
ATOM 777 N N . TYR A 1 99 ? -16.686 -1.488 17.230 1.00 65.81 99 TYR A N 1
ATOM 778 C CA . TYR A 1 99 ? -16.829 -0.312 18.096 1.00 65.81 99 TYR A CA 1
ATOM 779 C C . TYR A 1 99 ? -18.281 0.180 18.209 1.00 65.81 99 TYR A C 1
ATOM 781 O O . TYR A 1 99 ? -18.700 0.615 19.274 1.00 65.81 99 TYR A O 1
ATOM 789 N N . ASN A 1 100 ? -19.051 0.104 17.120 1.00 63.31 100 ASN A N 1
ATOM 790 C CA . ASN A 1 100 ? -20.437 0.569 17.085 1.00 63.31 100 ASN A CA 1
ATOM 791 C C . ASN A 1 100 ? -21.449 -0.441 17.657 1.00 63.31 100 ASN A C 1
ATOM 793 O O . ASN A 1 100 ? -22.645 -0.179 17.554 1.00 63.31 100 ASN A O 1
ATOM 797 N N . GLN A 1 101 ? -21.026 -1.581 18.221 1.00 58.62 101 GLN A N 1
ATOM 798 C CA . GLN A 1 101 ? -21.959 -2.443 18.950 1.00 58.62 101 GLN A CA 1
ATOM 799 C C . GLN A 1 101 ? -22.404 -1.714 20.228 1.00 58.62 101 GLN A C 1
ATOM 801 O O . GLN A 1 101 ? -21.570 -1.467 21.102 1.00 58.62 101 GLN A O 1
ATOM 806 N N . PRO A 1 102 ? -23.690 -1.337 20.347 1.00 50.66 102 PRO A N 1
ATOM 807 C CA . PRO A 1 102 ? -24.182 -0.687 21.549 1.00 50.66 102 PRO A CA 1
ATOM 808 C C . PRO A 1 102 ? -24.082 -1.663 22.728 1.00 50.66 102 PRO A C 1
ATOM 810 O O . PRO A 1 102 ? -24.229 -2.875 22.563 1.00 50.66 102 PRO A O 1
ATOM 813 N N . ALA A 1 103 ? -23.850 -1.134 23.931 1.00 55.41 103 ALA A N 1
ATOM 814 C CA . ALA A 1 103 ? -23.799 -1.867 25.202 1.00 55.41 103 ALA A CA 1
ATOM 815 C C . ALA A 1 103 ? -25.165 -2.465 25.628 1.00 55.41 103 ALA A C 1
ATOM 817 O O . ALA A 1 103 ? -25.467 -2.582 26.811 1.00 55.41 103 ALA A O 1
ATOM 818 N N . GLU A 1 104 ? -26.012 -2.829 24.669 1.00 50.88 104 GLU A N 1
ATOM 819 C CA . GLU A 1 104 ? -27.431 -3.153 24.830 1.00 50.88 104 GLU A CA 1
ATOM 820 C C . GLU A 1 104 ? -27.696 -4.663 24.965 1.00 50.88 104 GLU A C 1
ATOM 822 O O . GLU A 1 104 ? -28.824 -5.116 24.827 1.00 50.88 104 GLU A O 1
ATOM 827 N N . ALA A 1 105 ? -26.661 -5.468 25.231 1.00 53.00 105 ALA A N 1
ATOM 828 C CA . ALA A 1 105 ? -26.793 -6.922 25.379 1.00 53.00 105 ALA A CA 1
ATOM 829 C C . ALA A 1 105 ? -26.765 -7.420 26.839 1.00 53.00 105 ALA A C 1
ATOM 831 O O . ALA A 1 105 ? -26.828 -8.625 27.051 1.00 53.00 105 ALA A O 1
ATOM 832 N N . ASN A 1 106 ? -26.672 -6.531 27.840 1.00 50.62 106 ASN A N 1
ATOM 833 C CA . ASN A 1 106 ? -26.505 -6.925 29.251 1.00 50.62 106 ASN A CA 1
ATOM 834 C C . ASN A 1 106 ? -27.567 -6.394 30.230 1.00 50.62 106 ASN A C 1
ATOM 836 O O . ASN A 1 106 ? -27.381 -6.496 31.441 1.00 50.62 106 ASN A O 1
ATOM 840 N N . THR A 1 107 ? -28.712 -5.891 29.767 1.00 52.72 107 THR A N 1
ATOM 841 C CA . THR A 1 107 ? -29.883 -5.719 30.644 1.00 52.72 107 THR A CA 1
ATOM 842 C C . THR A 1 107 ? -30.677 -7.022 30.708 1.00 52.72 107 THR A C 1
ATOM 844 O O . THR A 1 107 ? -31.769 -7.147 30.159 1.00 52.72 107 THR A O 1
ATOM 847 N N . VAL A 1 108 ? -30.124 -8.018 31.405 1.00 59.19 108 VAL A N 1
ATOM 848 C CA . VAL A 1 108 ? -30.948 -9.101 31.957 1.00 59.19 108 VAL A CA 1
ATOM 849 C C . VAL A 1 108 ? -31.956 -8.431 32.902 1.00 59.19 108 VAL A C 1
ATOM 851 O O . VAL A 1 108 ? -31.526 -7.717 33.813 1.00 59.19 108 VAL A O 1
ATOM 854 N N . PRO A 1 109 ? -33.279 -8.573 32.705 1.00 50.62 109 PRO A N 1
ATOM 855 C CA . PRO A 1 109 ? -34.246 -7.985 33.617 1.00 50.62 109 PRO A CA 1
ATOM 856 C C . PRO A 1 109 ? -34.111 -8.661 34.985 1.00 50.62 109 PRO A C 1
ATOM 858 O O . PRO A 1 109 ? -34.484 -9.817 35.167 1.00 50.62 109 PRO A O 1
ATOM 861 N N . MET A 1 110 ? -33.589 -7.909 35.954 1.00 57.00 110 MET A N 1
ATOM 862 C CA . MET A 1 110 ? -33.480 -8.239 37.379 1.00 57.00 110 MET A CA 1
ATOM 863 C C . MET A 1 110 ? -34.872 -8.280 38.047 1.00 57.00 110 MET A C 1
ATOM 865 O O . MET A 1 110 ? -35.130 -7.566 39.010 1.00 57.00 110 MET A O 1
ATOM 869 N N . SER A 1 111 ? -35.815 -9.043 37.486 1.00 59.69 111 SER A N 1
ATOM 870 C CA . SER A 1 111 ? -37.207 -9.107 37.964 1.00 59.69 111 SER A CA 1
ATOM 871 C C . SER A 1 111 ? -37.821 -10.511 37.992 1.00 59.69 111 SER A C 1
ATOM 873 O O . SER A 1 111 ? -39.011 -10.634 38.249 1.00 59.69 111 SER A O 1
ATOM 875 N N . ALA A 1 112 ? -37.036 -11.573 37.777 1.00 56.56 112 ALA A N 1
ATOM 876 C CA . ALA A 1 112 ? -37.549 -12.950 37.753 1.00 56.56 112 ALA A CA 1
ATOM 877 C C . ALA A 1 112 ? -37.171 -13.819 38.976 1.00 56.56 112 ALA A C 1
ATOM 879 O O . ALA A 1 112 ? -37.454 -15.010 38.961 1.00 56.56 112 ALA A O 1
ATOM 880 N N . GLU A 1 113 ? -36.570 -13.261 40.036 1.00 54.06 113 GLU A N 1
ATOM 881 C CA . GLU A 1 113 ? -36.191 -14.019 41.253 1.00 54.06 113 GLU A CA 1
ATOM 882 C C . GLU A 1 113 ? -37.015 -13.664 42.508 1.00 54.06 113 GLU A C 1
ATOM 884 O O . GLU A 1 113 ? -36.626 -13.988 43.626 1.00 54.06 113 GLU A O 1
ATOM 889 N N . MET A 1 114 ? -38.178 -13.022 42.352 1.00 53.09 114 MET A N 1
ATOM 890 C CA . MET A 1 114 ? -39.140 -12.851 43.450 1.00 53.09 114 MET A CA 1
ATOM 891 C C . MET A 1 114 ? -40.566 -13.171 42.987 1.00 53.09 114 MET A C 1
ATOM 893 O O . MET A 1 114 ? -41.378 -12.265 42.803 1.00 53.09 114 MET A O 1
ATOM 897 N N . ALA A 1 115 ? -40.863 -14.455 42.785 1.00 48.56 115 ALA A N 1
ATOM 898 C CA . ALA A 1 115 ? -42.221 -15.001 42.793 1.00 48.56 115 ALA A CA 1
ATOM 899 C C . ALA A 1 115 ? -42.186 -16.480 43.192 1.00 48.56 115 ALA A C 1
ATOM 901 O O . ALA A 1 115 ? -41.349 -17.213 42.619 1.00 48.56 115 ALA A O 1
#